Protein AF-A0A6V7ISU9-F1 (afdb_monomer)

Foldseek 3Di:
DPPPPDPPVNVCLLVVLLVLVVLLVVLVVVVVCCVVPVPDDDPDDDDNVVSVVSNVVSVCSNVVCCPPPVDCSSVVSVVVVVVVVVVCCCCPVVVPDPPPD

Structure (mmCIF, N/CA/C/O backbone):
data_AF-A0A6V7ISU9-F1
#
_entry.id   AF-A0A6V7ISU9-F1
#
loop_
_atom_site.group_PDB
_atom_site.id
_atom_site.type_symbol
_atom_site.label_atom_id
_atom_site.label_alt_id
_atom_site.label_comp_id
_atom_site.label_asym_id
_atom_site.label_entity_id
_atom_site.label_seq_id
_atom_site.pdbx_PDB_ins_code
_atom_site.Cartn_x
_atom_site.Cartn_y
_atom_site.Cartn_z
_atom_site.occupancy
_atom_site.B_iso_or_equiv
_atom_site.auth_seq_id
_atom_site.auth_comp_id
_atom_site.auth_asym_id
_atom_site.auth_atom_id
_atom_site.pdbx_PDB_model_num
ATOM 1 N N . THR A 1 1 ? 21.183 -21.144 -16.105 1.00 37.62 1 THR A N 1
ATOM 2 C CA . THR A 1 1 ? 21.664 -19.761 -15.875 1.00 37.62 1 THR A CA 1
ATOM 3 C C . THR A 1 1 ? 20.571 -18.692 -15.950 1.00 37.62 1 THR A C 1
ATOM 5 O O . THR A 1 1 ? 20.886 -17.537 -15.725 1.00 37.62 1 THR A O 1
ATOM 8 N N . MET A 1 2 ? 19.289 -19.043 -16.136 1.00 41.41 2 MET A N 1
ATOM 9 C CA . MET A 1 2 ? 18.153 -18.098 -16.235 1.00 41.41 2 MET A CA 1
ATOM 10 C C . MET A 1 2 ? 17.202 -18.119 -15.015 1.00 41.41 2 MET A C 1
ATOM 12 O O . MET A 1 2 ? 16.002 -17.929 -15.145 1.00 41.41 2 MET A O 1
ATOM 16 N N . VAL A 1 3 ? 17.728 -18.400 -13.818 1.00 51.06 3 VAL A N 1
ATOM 17 C CA . VAL A 1 3 ? 16.965 -18.323 -12.544 1.00 51.06 3 VAL A CA 1
ATOM 18 C C . VAL A 1 3 ? 17.739 -17.544 -11.462 1.00 51.06 3 VAL A C 1
ATOM 20 O O . VAL A 1 3 ? 17.191 -17.178 -10.434 1.00 51.06 3 VAL A O 1
ATOM 23 N N . LEU A 1 4 ? 19.011 -17.220 -11.720 1.00 50.41 4 LEU A N 1
ATOM 24 C CA . LEU A 1 4 ? 19.901 -16.465 -10.825 1.00 50.41 4 LEU A CA 1
ATOM 25 C C . LEU A 1 4 ? 20.126 -15.012 -11.289 1.00 50.41 4 LEU A C 1
ATOM 27 O O . LEU A 1 4 ? 20.929 -14.307 -10.694 1.00 50.41 4 LEU A O 1
ATOM 31 N N . SER A 1 5 ? 19.460 -14.571 -12.365 1.00 49.72 5 SER A N 1
ATOM 32 C CA . SER A 1 5 ? 19.746 -13.305 -13.062 1.00 49.72 5 SER A CA 1
ATOM 33 C C . SER A 1 5 ? 18.679 -12.222 -12.870 1.00 49.72 5 SER A C 1
ATOM 35 O O . SER A 1 5 ? 18.474 -11.404 -13.762 1.00 49.72 5 SER A O 1
ATOM 37 N N . GLY A 1 6 ? 17.966 -12.227 -11.746 1.00 56.53 6 GLY A N 1
ATOM 38 C CA . GLY A 1 6 ? 17.319 -11.012 -11.260 1.00 56.53 6 GLY A CA 1
ATOM 39 C C . GLY A 1 6 ? 18.293 -10.368 -10.288 1.00 56.53 6 GLY A C 1
ATOM 40 O O . GLY A 1 6 ? 18.595 -10.982 -9.266 1.00 56.53 6 GLY A O 1
ATOM 41 N N . ASN A 1 7 ? 18.837 -9.193 -10.606 1.00 69.88 7 ASN A N 1
ATOM 42 C CA . A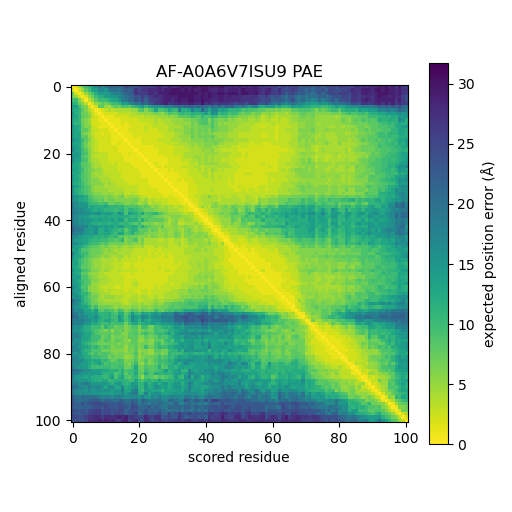SN A 1 7 ? 19.649 -8.454 -9.640 1.00 69.88 7 ASN A CA 1
ATOM 43 C C . ASN A 1 7 ? 18.863 -8.332 -8.327 1.00 69.88 7 ASN A C 1
ATOM 45 O O . ASN A 1 7 ? 17.657 -8.078 -8.352 1.00 69.88 7 ASN A O 1
ATOM 49 N N . ILE A 1 8 ? 19.544 -8.518 -7.192 1.00 78.31 8 ILE A N 1
ATOM 50 C CA . ILE A 1 8 ? 18.939 -8.393 -5.855 1.00 78.31 8 ILE A CA 1
ATOM 51 C C . ILE A 1 8 ? 18.181 -7.064 -5.741 1.00 78.31 8 ILE A C 1
ATOM 53 O O . ILE A 1 8 ? 17.087 -7.028 -5.186 1.00 78.31 8 ILE A O 1
ATOM 57 N N . ASP A 1 9 ? 18.716 -6.016 -6.364 1.00 77.19 9 ASP A N 1
ATOM 58 C CA . ASP A 1 9 ? 18.106 -4.692 -6.450 1.00 77.19 9 ASP A CA 1
ATOM 59 C C . ASP A 1 9 ? 16.692 -4.730 -7.056 1.00 77.19 9 ASP A C 1
ATOM 61 O O . ASP A 1 9 ? 15.749 -4.232 -6.450 1.00 77.19 9 ASP A O 1
ATOM 65 N N . SER A 1 10 ? 16.498 -5.409 -8.192 1.00 77.50 10 SER A N 1
ATOM 66 C CA . SER A 1 10 ? 15.180 -5.527 -8.835 1.00 77.50 10 SER A CA 1
ATOM 67 C C . SER A 1 10 ? 14.185 -6.310 -7.974 1.00 77.50 10 SER A C 1
ATOM 69 O O . SER A 1 10 ? 13.003 -5.973 -7.908 1.00 77.50 10 SER A O 1
ATOM 71 N N . LEU A 1 11 ? 14.661 -7.335 -7.261 1.00 80.94 11 LEU A N 1
ATOM 72 C CA . LEU A 1 11 ? 13.815 -8.128 -6.371 1.00 80.94 11 LEU A CA 1
ATOM 73 C C . LEU A 1 11 ? 13.376 -7.325 -5.136 1.00 80.94 11 LEU A C 1
ATOM 75 O O . LEU A 1 11 ? 12.221 -7.417 -4.713 1.00 80.94 11 LEU A O 1
ATOM 79 N N . ILE A 1 12 ? 14.285 -6.520 -4.579 1.00 83.38 12 ILE A N 1
ATOM 80 C CA . ILE A 1 12 ? 13.992 -5.593 -3.482 1.00 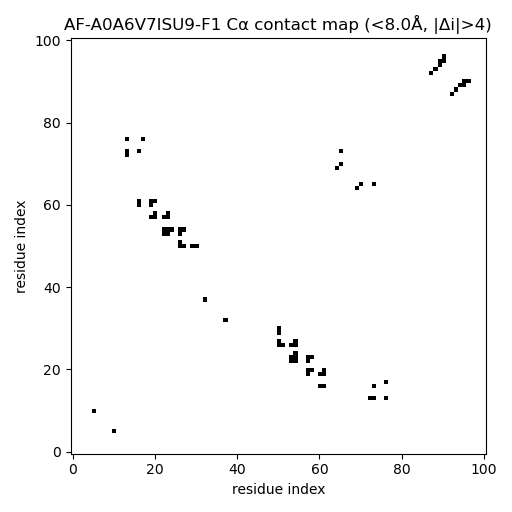83.38 12 ILE A CA 1
ATOM 81 C C . ILE A 1 12 ? 12.984 -4.542 -3.939 1.00 83.38 12 ILE A C 1
ATOM 83 O O . ILE A 1 12 ? 12.030 -4.271 -3.206 1.00 83.38 12 ILE A O 1
ATOM 87 N N . ASP A 1 13 ? 13.147 -3.990 -5.139 1.00 81.75 13 ASP A N 1
ATOM 88 C CA . ASP A 1 13 ? 12.233 -2.991 -5.688 1.00 81.75 13 ASP A CA 1
ATOM 89 C C . ASP A 1 13 ? 10.820 -3.569 -5.873 1.00 81.75 13 ASP A C 1
ATOM 91 O O . ASP A 1 13 ? 9.833 -2.949 -5.469 1.00 81.75 13 ASP A O 1
ATOM 95 N N . PHE A 1 14 ? 10.706 -4.794 -6.398 1.00 79.62 14 PHE A N 1
ATOM 96 C CA . PHE A 1 14 ? 9.428 -5.494 -6.558 1.00 79.62 14 PHE A CA 1
ATOM 97 C C . PHE A 1 14 ? 8.745 -5.806 -5.217 1.00 79.62 14 PHE A C 1
ATOM 99 O O . PHE A 1 14 ? 7.543 -5.563 -5.036 1.00 79.62 14 PHE A O 1
ATOM 106 N N . PHE A 1 15 ? 9.506 -6.339 -4.256 1.00 83.69 15 PHE A N 1
ATOM 107 C CA . PHE A 1 15 ? 8.995 -6.642 -2.921 1.00 83.69 15 PHE A CA 1
ATOM 108 C C . PHE A 1 15 ? 8.543 -5.369 -2.205 1.00 83.69 15 PHE A C 1
ATOM 110 O O . PHE A 1 15 ? 7.447 -5.330 -1.645 1.00 83.69 15 PHE A O 1
ATOM 117 N N . SER A 1 16 ? 9.357 -4.314 -2.269 1.00 86.06 16 SER A N 1
ATOM 118 C CA . SER A 1 16 ? 9.058 -3.024 -1.653 1.00 86.06 16 SER A CA 1
ATOM 119 C C . SER A 1 16 ? 7.796 -2.418 -2.255 1.00 86.06 16 SER A C 1
ATOM 121 O O . SER A 1 16 ? 6.890 -2.063 -1.506 1.00 86.06 16 SER A O 1
ATOM 123 N N . PHE A 1 17 ? 7.679 -2.371 -3.585 1.00 85.31 17 PHE A N 1
ATOM 124 C CA . PHE A 1 17 ? 6.474 -1.901 -4.275 1.00 85.31 17 PHE A CA 1
ATOM 125 C C . PHE A 1 17 ? 5.214 -2.623 -3.779 1.00 85.31 17 PHE A C 1
ATOM 127 O O . PHE A 1 17 ? 4.235 -1.991 -3.377 1.00 85.31 17 PHE A O 1
ATOM 134 N N . THR A 1 18 ? 5.268 -3.955 -3.724 1.00 85.44 18 THR A N 1
ATOM 135 C CA . THR A 1 18 ? 4.153 -4.784 -3.253 1.00 85.44 18 THR A CA 1
ATOM 136 C C . THR A 1 18 ? 3.830 -4.516 -1.779 1.00 85.44 18 THR A C 1
ATOM 138 O O . THR A 1 18 ? 2.665 -4.341 -1.419 1.00 85.44 18 THR A O 1
ATOM 141 N N . ALA A 1 19 ? 4.841 -4.422 -0.912 1.00 89.44 19 ALA A N 1
ATOM 142 C CA . ALA A 1 19 ? 4.664 -4.121 0.507 1.00 89.44 19 ALA A CA 1
ATOM 143 C C . ALA A 1 19 ? 4.020 -2.741 0.727 1.00 89.44 19 ALA A C 1
ATOM 145 O O . ALA A 1 19 ? 3.104 -2.607 1.541 1.00 89.44 19 ALA A O 1
ATOM 146 N N . TRP A 1 20 ? 4.429 -1.730 -0.044 1.00 90.75 20 TRP A N 1
ATOM 147 C CA . TRP A 1 20 ? 3.873 -0.380 0.035 1.00 90.75 20 TRP A CA 1
ATOM 148 C C . TRP A 1 20 ? 2.401 -0.305 -0.382 1.00 90.75 20 TRP A C 1
ATOM 150 O O . TRP A 1 20 ? 1.672 0.501 0.201 1.00 90.75 20 TRP A O 1
ATOM 160 N N . ILE A 1 21 ? 1.927 -1.172 -1.289 1.00 87.69 21 ILE A N 1
ATOM 161 C CA . ILE A 1 21 ? 0.491 -1.320 -1.597 1.00 87.69 21 ILE A CA 1
ATOM 162 C C . ILE A 1 21 ? -0.277 -1.786 -0.356 1.00 87.69 21 ILE A C 1
ATOM 164 O O . ILE A 1 21 ? -1.299 -1.194 0.005 1.00 87.69 21 ILE A O 1
ATOM 168 N N . PHE A 1 22 ? 0.221 -2.812 0.338 1.00 89.56 22 PHE A N 1
ATOM 169 C CA . PHE A 1 22 ? -0.426 -3.322 1.549 1.00 89.56 22 PHE A CA 1
ATOM 170 C C . PHE A 1 22 ? -0.357 -2.329 2.712 1.00 89.56 22 PHE A C 1
ATOM 172 O O . PHE A 1 22 ? -1.341 -2.167 3.437 1.00 89.56 22 PHE A O 1
ATOM 179 N N . TYR A 1 23 ? 0.752 -1.602 2.870 1.00 91.12 23 TYR A N 1
ATOM 180 C CA . TYR A 1 23 ? 0.861 -0.537 3.868 1.00 91.12 23 TYR A CA 1
ATOM 181 C C . TYR A 1 23 ? -0.138 0.589 3.598 1.00 91.12 23 TYR A C 1
ATOM 183 O O . TYR A 1 23 ? -0.889 0.950 4.507 1.00 91.12 23 TYR A O 1
ATOM 191 N N . GLY 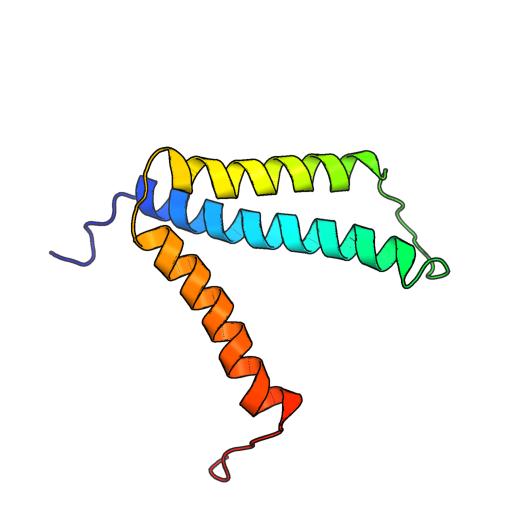A 1 24 ? -0.244 1.067 2.355 1.00 92.50 24 GLY A N 1
ATOM 192 C CA . GLY A 1 24 ? -1.261 2.044 1.954 1.00 92.50 24 GLY A CA 1
ATOM 193 C C . GLY A 1 24 ? -2.680 1.545 2.221 1.00 92.50 24 GLY A C 1
ATOM 194 O O . GLY A 1 24 ? -3.478 2.243 2.849 1.00 92.50 24 GLY A O 1
ATOM 195 N N . GLY A 1 25 ? -2.970 0.298 1.838 1.00 91.44 25 GLY A N 1
ATOM 196 C CA . GLY A 1 25 ? -4.256 -0.353 2.081 1.00 91.44 25 GLY A CA 1
ATOM 197 C C . GLY A 1 25 ? -4.606 -0.461 3.567 1.00 91.44 25 GLY A C 1
ATOM 198 O O . GLY A 1 25 ? -5.736 -0.169 3.952 1.00 91.44 25 GLY A O 1
ATOM 199 N N . SER A 1 26 ? -3.642 -0.803 4.427 1.00 91.31 26 SER A N 1
ATOM 200 C CA . SER A 1 26 ? -3.855 -0.871 5.879 1.00 91.31 26 SER A CA 1
ATOM 201 C C . SER A 1 26 ? -4.150 0.500 6.500 1.00 91.31 26 SER A 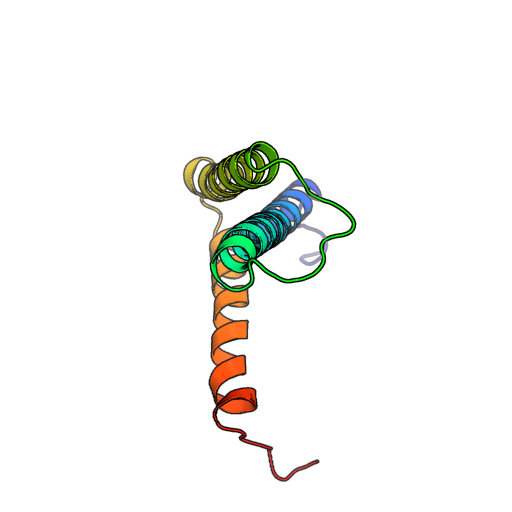C 1
ATOM 203 O O . SER A 1 26 ? -5.044 0.618 7.342 1.00 91.31 26 SER A O 1
ATOM 205 N N . MET A 1 27 ? -3.471 1.560 6.044 1.00 92.88 27 MET A N 1
ATOM 206 C CA . MET A 1 27 ? -3.725 2.929 6.505 1.00 92.88 27 MET A CA 1
ATOM 207 C C . MET A 1 27 ? -5.083 3.435 6.021 1.00 92.88 27 MET A C 1
ATOM 209 O O . MET A 1 27 ? -5.828 4.041 6.795 1.00 92.88 27 MET A O 1
ATOM 213 N N . LEU A 1 28 ? -5.450 3.115 4.778 1.00 92.12 28 LEU A N 1
ATOM 214 C CA . LEU A 1 28 ? -6.778 3.381 4.235 1.00 92.12 28 LEU A CA 1
ATOM 215 C C . LEU A 1 28 ? -7.849 2.650 5.049 1.00 92.12 28 LEU A C 1
ATOM 217 O O . LEU A 1 28 ? -8.827 3.268 5.464 1.00 92.12 28 LEU A O 1
ATOM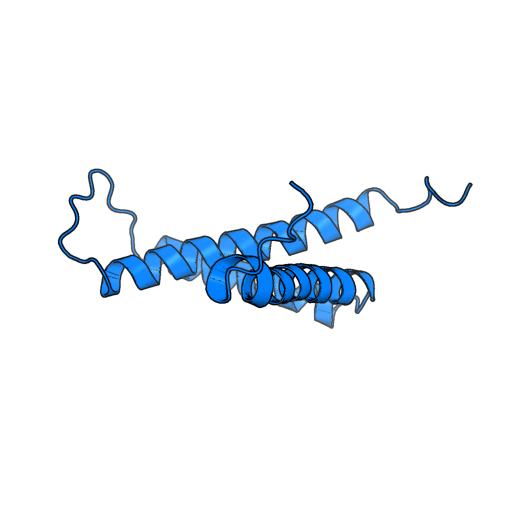 221 N N . ALA A 1 29 ? -7.645 1.367 5.358 1.00 90.56 29 ALA A N 1
ATOM 222 C CA . ALA A 1 29 ? -8.554 0.589 6.192 1.00 90.56 29 ALA A CA 1
ATOM 223 C C . ALA A 1 29 ? -8.706 1.205 7.589 1.00 90.56 29 ALA A C 1
ATOM 225 O O . ALA A 1 29 ? -9.822 1.291 8.099 1.00 90.56 29 ALA A O 1
ATOM 226 N N . LEU A 1 30 ? -7.625 1.704 8.195 1.00 89.88 30 LEU A N 1
ATOM 227 C CA . LEU A 1 30 ? -7.679 2.410 9.475 1.00 89.88 30 LEU A CA 1
ATOM 228 C C . LEU A 1 30 ? -8.522 3.691 9.375 1.00 89.88 30 LEU A C 1
ATOM 230 O O . LEU A 1 30 ? -9.361 3.935 10.245 1.00 89.88 30 LEU A O 1
ATOM 234 N N . LEU A 1 31 ? -8.350 4.488 8.317 1.00 89.44 31 LEU A N 1
ATOM 235 C CA . LEU A 1 31 ? -9.158 5.688 8.063 1.00 89.44 31 LEU A CA 1
ATOM 236 C C . LEU A 1 31 ? -10.639 5.348 7.830 1.00 89.44 31 LEU A C 1
ATOM 238 O O . LEU A 1 31 ? -11.514 5.998 8.403 1.00 89.44 31 LEU A O 1
ATOM 242 N N . VAL A 1 32 ? -10.930 4.293 7.067 1.00 90.31 32 VAL A N 1
ATOM 243 C CA . VAL A 1 32 ? -12.298 3.808 6.834 1.00 90.31 32 VAL A CA 1
ATOM 244 C C . VAL A 1 32 ? -12.920 3.307 8.136 1.00 90.31 32 VAL A C 1
ATOM 246 O O . VAL A 1 32 ? -14.014 3.736 8.496 1.00 90.31 32 VAL A O 1
ATOM 249 N N . MET A 1 33 ? -12.210 2.490 8.918 1.00 88.25 33 MET A N 1
ATOM 250 C CA . MET A 1 33 ? -12.691 1.979 10.206 1.00 88.25 33 MET A CA 1
ATOM 251 C C . MET A 1 33 ? -12.961 3.090 11.221 1.00 88.25 33 MET A C 1
ATOM 253 O O . MET A 1 33 ? -13.860 2.948 12.053 1.00 88.25 33 MET A O 1
ATOM 257 N N . ARG A 1 34 ? -12.256 4.229 11.141 1.00 86.38 34 ARG A N 1
ATOM 258 C CA . ARG A 1 34 ? -12.595 5.402 11.960 1.00 86.38 34 ARG A CA 1
ATOM 259 C C . ARG A 1 34 ? -14.002 5.913 11.680 1.00 86.38 34 ARG A C 1
ATOM 261 O O . ARG A 1 34 ? -14.664 6.296 12.641 1.00 86.38 34 ARG A O 1
ATOM 268 N N . LYS A 1 35 ? -14.435 5.895 10.416 1.00 85.12 35 LYS A N 1
ATOM 269 C CA . LYS A 1 35 ? -15.759 6.353 9.979 1.00 85.12 35 LYS A CA 1
ATOM 270 C C . LYS A 1 35 ? -16.834 5.280 10.169 1.00 85.12 35 LYS A C 1
ATOM 272 O O . LYS A 1 35 ? -17.920 5.598 10.634 1.00 85.12 35 LYS A O 1
ATOM 277 N N . THR A 1 36 ? -16.531 4.020 9.862 1.00 87.69 36 THR A N 1
ATOM 278 C CA . THR A 1 36 ? -17.517 2.927 9.903 1.00 87.69 36 THR A CA 1
ATOM 279 C C . THR A 1 36 ? -17.756 2.384 11.314 1.00 87.69 36 THR A C 1
ATOM 281 O O . THR A 1 36 ? -18.866 1.960 11.620 1.00 87.69 36 THR A O 1
ATOM 284 N N . ARG A 1 37 ? -16.744 2.383 12.198 1.00 85.69 37 ARG A N 1
ATOM 285 C CA . ARG A 1 37 ? -16.857 1.875 13.582 1.00 85.69 37 ARG A CA 1
ATOM 286 C C . ARG A 1 37 ? -16.303 2.862 14.621 1.00 85.69 37 ARG A C 1
ATOM 288 O O . ARG A 1 37 ? -15.287 2.579 15.268 1.00 85.69 37 ARG A O 1
ATOM 295 N N . PRO A 1 38 ? -16.951 4.024 14.818 1.00 80.56 38 PRO A N 1
ATOM 296 C CA . PRO A 1 38 ? -16.472 5.061 15.734 1.00 80.56 38 PRO A CA 1
ATOM 297 C C . PRO A 1 38 ? -16.458 4.620 17.208 1.00 80.56 38 PRO A C 1
ATOM 299 O O . PRO A 1 38 ? -15.494 4.917 17.906 1.00 80.56 38 PRO A O 1
ATOM 302 N N . ASN A 1 39 ? -17.456 3.845 17.648 1.00 80.56 39 ASN A N 1
ATOM 303 C CA . ASN A 1 39 ? -17.693 3.521 19.066 1.00 80.56 39 ASN A CA 1
ATOM 304 C C . ASN A 1 39 ? -16.954 2.272 19.580 1.00 80.56 39 ASN A C 1
ATOM 306 O O . ASN A 1 39 ? -17.202 1.822 20.695 1.00 80.56 39 ASN A O 1
ATOM 310 N N . HIS A 1 40 ? -16.078 1.669 18.775 1.00 84.31 40 HIS A N 1
ATOM 311 C CA . HIS A 1 40 ? -15.306 0.512 19.225 1.00 84.31 40 HIS A CA 1
ATOM 312 C C . HIS A 1 40 ? -14.270 0.949 20.280 1.00 84.31 40 HIS A C 1
ATOM 314 O O . HIS A 1 40 ? -13.629 1.983 20.063 1.00 84.31 40 HIS A O 1
ATOM 320 N N . PRO A 1 41 ? -14.073 0.209 21.391 1.00 82.44 41 PRO A N 1
ATOM 321 C CA . PR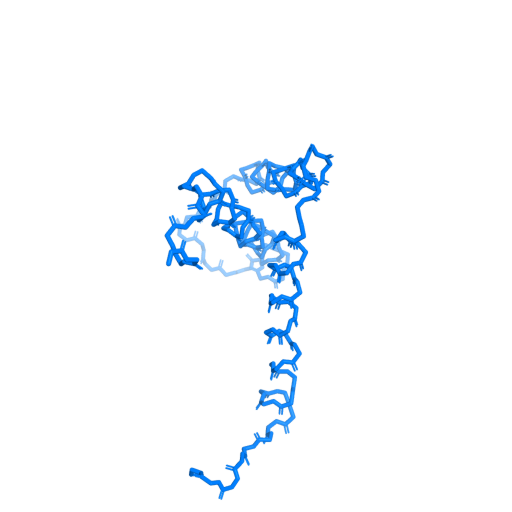O A 1 41 ? -13.056 0.544 22.384 1.00 82.44 41 PRO A CA 1
ATOM 322 C C . PRO A 1 41 ? -11.669 0.517 21.732 1.00 82.44 41 PRO A C 1
ATOM 324 O O . PRO A 1 41 ? -11.281 -0.465 21.103 1.00 82.44 41 PRO A O 1
ATOM 327 N N . ARG A 1 42 ? -10.925 1.622 21.843 1.00 82.94 42 ARG A N 1
ATOM 328 C CA . ARG A 1 42 ? -9.585 1.786 21.255 1.00 82.94 42 ARG A CA 1
ATOM 329 C C . ARG A 1 42 ? -8.581 2.040 22.381 1.00 82.94 42 ARG A C 1
ATOM 331 O O . ARG A 1 42 ? -8.438 3.194 22.778 1.00 82.94 42 ARG A O 1
ATOM 338 N N . PRO A 1 43 ? -7.889 0.998 22.882 1.00 84.38 43 PRO A N 1
ATOM 339 C CA . PRO A 1 43 ? -6.851 1.143 23.907 1.00 84.38 43 PRO A CA 1
ATOM 340 C C . PRO A 1 43 ? -5.692 2.041 23.453 1.00 84.38 43 PRO A C 1
ATOM 342 O O . PRO A 1 43 ? -5.095 2.743 24.260 1.00 84.38 43 PRO A O 1
ATOM 345 N N . TYR A 1 44 ? -5.412 2.060 22.144 1.00 79.81 44 TYR A N 1
ATOM 346 C CA . TYR A 1 44 ? -4.426 2.938 21.522 1.00 79.81 44 TYR A CA 1
ATOM 347 C C . TYR A 1 44 ? -5.071 3.792 20.426 1.00 79.81 44 TYR A C 1
ATOM 349 O O . TYR A 1 44 ? -5.714 3.281 19.504 1.00 79.81 44 TYR A O 1
ATOM 357 N N . LYS A 1 45 ? -4.886 5.114 20.505 1.00 78.38 45 LYS A N 1
ATOM 358 C CA . LYS A 1 45 ? -5.425 6.083 19.545 1.00 78.38 45 LYS A CA 1
ATOM 359 C C . LYS A 1 45 ? -4.280 6.736 18.779 1.00 78.38 45 LYS A C 1
ATOM 361 O O . LYS A 1 45 ? -3.722 7.735 19.211 1.00 78.38 45 LYS A O 1
ATOM 366 N N . CYS A 1 46 ? -3.973 6.194 17.604 1.00 81.38 46 CYS A N 1
ATOM 367 C CA . CYS A 1 46 ? -3.000 6.807 16.702 1.00 81.38 46 CYS A CA 1
ATOM 368 C C . CYS A 1 46 ? -3.468 8.223 16.267 1.00 81.38 46 CYS A C 1
ATOM 370 O O . CYS A 1 46 ? -4.656 8.401 15.963 1.00 81.38 46 CYS A O 1
ATOM 372 N N . PRO A 1 47 ? -2.604 9.247 16.229 1.00 88.50 47 PRO A N 1
ATOM 373 C CA . PRO A 1 47 ? -2.921 10.534 15.611 1.00 88.50 47 PRO A CA 1
ATOM 374 C C . PRO A 1 47 ? -3.292 10.378 14.130 1.00 88.50 47 PRO A C 1
ATOM 376 O O . PRO A 1 47 ? -2.664 9.618 13.402 1.00 88.50 47 PRO A O 1
ATOM 379 N N . LEU A 1 48 ? -4.309 11.107 13.662 1.00 86.38 48 LEU A N 1
ATOM 380 C CA . LEU A 1 48 ? -4.847 10.973 12.294 1.00 86.38 48 LEU A CA 1
ATOM 381 C C . LEU A 1 48 ? -3.864 11.441 11.204 1.00 86.38 48 LEU A C 1
ATOM 383 O O . LEU A 1 48 ? -3.978 11.030 10.055 1.00 86.38 48 LEU A O 1
ATOM 387 N N . ILE A 1 49 ? -2.876 12.245 11.593 1.00 90.62 49 ILE A N 1
ATOM 388 C CA . ILE A 1 49 ? -1.810 12.747 10.723 1.00 90.62 49 ILE A CA 1
ATOM 389 C C . ILE A 1 49 ? -0.935 11.594 10.209 1.00 90.62 49 ILE A C 1
ATOM 391 O O . ILE A 1 49 ? -0.576 11.579 9.037 1.00 90.62 49 ILE A O 1
ATOM 395 N N . ILE A 1 50 ? -0.643 10.594 11.051 1.00 90.62 50 ILE A N 1
ATOM 396 C CA . ILE A 1 50 ? 0.274 9.501 10.696 1.00 90.62 50 ILE A CA 1
ATOM 397 C C . ILE A 1 50 ? -0.296 8.636 9.556 1.00 90.62 50 ILE A C 1
ATOM 399 O O . ILE A 1 50 ? 0.389 8.497 8.544 1.00 90.62 50 ILE A O 1
ATOM 403 N N . PRO A 1 51 ? -1.541 8.110 9.629 1.00 89.56 51 PRO A N 1
ATOM 404 C CA . PRO A 1 51 ? -2.120 7.347 8.524 1.00 89.56 51 PRO A CA 1
ATOM 405 C C . PRO A 1 51 ? -2.210 8.137 7.218 1.00 89.56 51 PRO A C 1
ATOM 407 O O . PRO A 1 51 ? -2.003 7.560 6.159 1.00 89.56 51 PRO A O 1
ATOM 410 N N . ILE A 1 52 ? -2.501 9.443 7.279 1.00 91.81 52 ILE A N 1
ATOM 411 C CA . ILE A 1 52 ? -2.599 10.294 6.083 1.00 91.81 52 ILE A CA 1
ATOM 412 C C . ILE A 1 52 ? -1.223 10.469 5.433 1.00 91.81 52 ILE A C 1
ATOM 414 O O . ILE A 1 52 ? -1.097 10.297 4.223 1.00 91.81 52 ILE A O 1
ATOM 418 N N . LEU A 1 53 ? -0.190 10.765 6.228 1.00 94.31 53 LEU A N 1
ATOM 419 C CA . LEU A 1 53 ? 1.180 10.900 5.729 1.00 94.31 53 LEU A CA 1
ATOM 420 C C . LEU A 1 53 ? 1.687 9.597 5.111 1.00 94.31 53 LEU A C 1
ATOM 422 O O . LEU A 1 53 ? 2.183 9.607 3.989 1.00 94.31 53 LEU A O 1
ATOM 426 N N . VAL A 1 54 ? 1.519 8.469 5.807 1.00 92.81 54 VAL A N 1
ATOM 427 C CA . VAL A 1 54 ? 1.956 7.157 5.306 1.00 92.81 54 VAL A CA 1
ATOM 428 C C . VAL A 1 54 ? 1.192 6.769 4.041 1.00 92.81 54 VAL A C 1
ATOM 430 O O . VAL A 1 54 ? 1.787 6.217 3.122 1.00 92.81 54 VAL A O 1
ATOM 433 N N . LEU A 1 55 ? -0.101 7.092 3.953 1.00 93.38 55 LEU A N 1
ATOM 434 C CA . LEU A 1 55 ? -0.890 6.865 2.745 1.00 93.38 55 LEU A CA 1
ATOM 435 C C . LEU A 1 55 ? -0.387 7.714 1.568 1.00 93.38 55 LEU A C 1
ATOM 437 O O . LEU A 1 55 ? -0.252 7.191 0.468 1.00 93.38 55 LEU A O 1
ATOM 441 N N . GLY A 1 56 ? -0.036 8.983 1.798 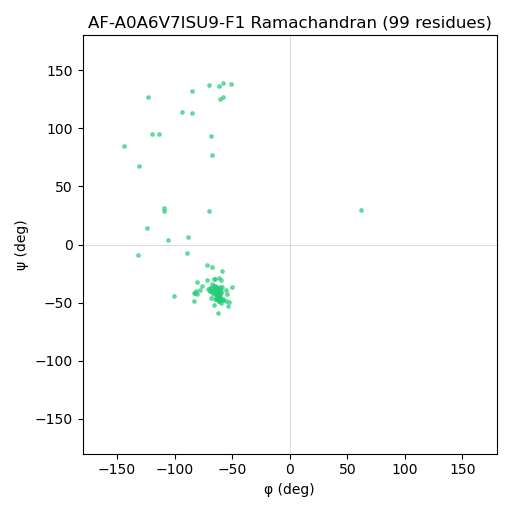1.00 94.00 56 GLY A N 1
ATOM 442 C CA . GLY A 1 56 ? 0.585 9.833 0.777 1.00 94.00 56 GLY A CA 1
ATOM 443 C C . GLY A 1 56 ? 1.937 9.295 0.297 1.00 94.00 56 GLY A C 1
ATOM 444 O O . GLY A 1 56 ? 2.169 9.200 -0.906 1.00 94.00 56 GLY A O 1
ATOM 445 N N . ILE A 1 57 ? 2.798 8.873 1.228 1.00 93.56 57 ILE A N 1
ATOM 446 C CA . ILE A 1 57 ? 4.102 8.264 0.919 1.00 93.56 57 ILE A CA 1
ATOM 447 C C . ILE A 1 57 ? 3.922 6.954 0.145 1.00 93.56 57 ILE A C 1
ATOM 449 O O . ILE A 1 57 ? 4.609 6.731 -0.844 1.00 93.56 57 ILE A O 1
ATOM 453 N N . SER A 1 58 ? 2.977 6.108 0.555 1.00 92.50 58 SER A N 1
ATOM 454 C CA . SER A 1 58 ? 2.649 4.860 -0.139 1.00 92.50 58 SER A CA 1
ATOM 455 C C . SER A 1 58 ? 2.232 5.120 -1.587 1.00 92.50 58 SER A C 1
ATOM 457 O O . SER A 1 58 ? 2.785 4.502 -2.491 1.00 92.50 58 SER A O 1
ATOM 459 N N . VAL A 1 59 ? 1.332 6.080 -1.831 1.00 90.56 59 VAL A N 1
ATOM 460 C CA . VAL A 1 59 ? 0.918 6.448 -3.196 1.00 90.56 59 VAL A CA 1
ATOM 461 C C . VAL A 1 59 ? 2.112 6.936 -4.014 1.00 90.56 59 VAL A C 1
ATOM 463 O O . VAL A 1 59 ? 2.287 6.497 -5.147 1.00 90.56 59 VAL A O 1
ATOM 466 N N . TYR A 1 60 ? 2.964 7.788 -3.440 1.00 89.56 60 TYR A N 1
ATOM 467 C CA . TYR A 1 60 ? 4.173 8.253 -4.116 1.00 89.56 60 TYR A CA 1
ATOM 468 C C . TYR A 1 60 ? 5.115 7.098 -4.480 1.00 89.56 60 TYR A C 1
ATOM 470 O O . TYR A 1 60 ? 5.543 7.008 -5.623 1.00 89.56 60 TYR A O 1
ATO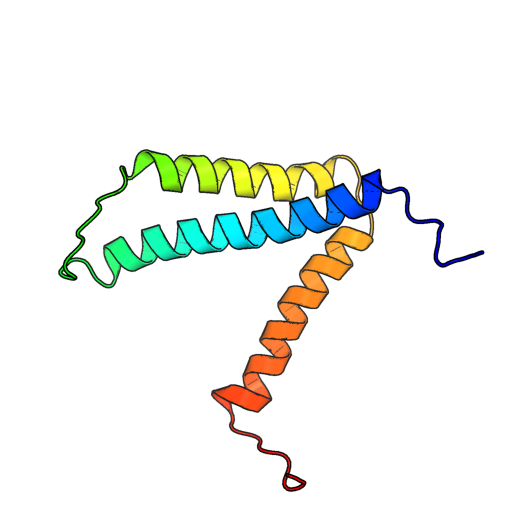M 478 N N . LEU A 1 61 ? 5.393 6.182 -3.550 1.00 87.56 61 LEU A N 1
ATOM 479 C CA . LEU A 1 61 ? 6.307 5.056 -3.772 1.00 87.56 61 LEU A CA 1
ATOM 480 C C . LEU A 1 61 ? 5.745 3.978 -4.704 1.00 87.56 61 LEU A C 1
ATOM 482 O O . LEU A 1 61 ? 6.510 3.181 -5.234 1.00 87.56 61 LEU A O 1
ATOM 486 N N . ILE A 1 62 ? 4.433 3.959 -4.928 1.00 84.69 62 ILE A N 1
ATOM 487 C CA . ILE A 1 62 ? 3.800 3.140 -5.967 1.00 84.69 62 ILE A CA 1
ATOM 488 C C . ILE A 1 62 ? 3.922 3.836 -7.329 1.00 84.69 62 ILE A C 1
ATOM 490 O O . ILE A 1 62 ? 4.220 3.192 -8.328 1.00 84.69 62 ILE A O 1
ATOM 494 N N . VAL A 1 63 ? 3.708 5.152 -7.391 1.00 84.62 63 VAL A N 1
ATOM 495 C CA . VAL A 1 63 ? 3.695 5.908 -8.654 1.00 84.62 63 VAL A CA 1
ATOM 496 C C . VAL A 1 63 ? 5.106 6.184 -9.187 1.00 84.62 63 VAL A C 1
ATOM 498 O O . VAL A 1 63 ? 5.324 6.081 -10.391 1.00 84.62 63 VAL A O 1
ATOM 501 N N . ALA A 1 64 ? 6.069 6.491 -8.318 1.00 85.69 64 ALA A N 1
ATOM 502 C CA . ALA A 1 64 ? 7.454 6.790 -8.685 1.00 85.69 64 ALA A CA 1
ATOM 503 C C . ALA A 1 64 ? 8.113 5.697 -9.556 1.00 85.69 64 ALA A C 1
ATOM 505 O O . ALA A 1 64 ? 8.553 6.024 -10.658 1.00 85.69 64 ALA A O 1
ATOM 506 N N . PRO A 1 65 ? 8.120 4.402 -9.172 1.00 78.12 65 PRO A N 1
ATOM 507 C CA . PRO A 1 65 ? 8.718 3.359 -10.007 1.00 78.12 65 PRO A CA 1
ATOM 508 C C . PRO A 1 65 ? 7.990 3.165 -11.344 1.00 78.12 65 PRO A C 1
ATOM 510 O O . PRO A 1 65 ? 8.633 2.843 -12.337 1.00 78.12 65 PRO A O 1
ATOM 513 N N . ILE A 1 66 ? 6.676 3.419 -11.410 1.00 77.56 66 ILE A N 1
ATOM 514 C CA . ILE A 1 66 ? 5.902 3.333 -12.661 1.00 77.56 66 ILE A CA 1
ATOM 515 C C . ILE A 1 66 ? 6.353 4.403 -13.668 1.00 77.56 66 ILE A C 1
ATOM 517 O O . ILE A 1 66 ? 6.367 4.136 -14.870 1.00 77.56 66 ILE A O 1
ATOM 521 N N . ILE A 1 67 ? 6.716 5.598 -13.190 1.00 78.75 67 ILE A N 1
ATOM 522 C CA . ILE A 1 67 ? 7.148 6.722 -14.033 1.00 78.75 67 ILE A CA 1
ATOM 523 C C . ILE A 1 67 ? 8.634 6.607 -14.390 1.00 78.75 67 ILE A C 1
ATOM 525 O O . ILE A 1 67 ? 8.987 6.738 -15.561 1.00 78.75 67 ILE A O 1
ATOM 529 N N . ASP A 1 68 ? 9.498 6.356 -13.404 1.00 74.94 68 ASP A N 1
ATOM 530 C CA . ASP A 1 68 ? 10.952 6.427 -13.587 1.00 74.94 68 ASP A CA 1
ATOM 531 C C . ASP A 1 68 ? 11.517 5.219 -14.343 1.00 74.94 68 ASP A C 1
ATOM 533 O O . ASP A 1 68 ? 12.461 5.348 -15.126 1.00 74.94 68 ASP A O 1
ATOM 537 N N . LYS A 1 69 ? 10.957 4.026 -14.117 1.00 67.25 69 LYS A N 1
ATOM 538 C CA . LYS A 1 69 ? 11.389 2.782 -14.761 1.00 67.25 69 LYS A CA 1
ATOM 539 C C . LYS A 1 69 ? 10.165 1.913 -15.032 1.00 67.25 69 LYS A C 1
ATOM 541 O O . LYS A 1 69 ? 9.881 1.026 -14.227 1.00 67.25 69 LYS A O 1
ATOM 546 N N . PRO A 1 70 ? 9.454 2.113 -16.158 1.00 63.84 70 PRO A N 1
ATOM 547 C CA . PRO A 1 70 ? 8.302 1.294 -16.522 1.00 63.84 70 PRO A CA 1
ATOM 548 C C . PRO A 1 70 ? 8.748 -0.143 -16.841 1.00 63.84 70 PRO A C 1
ATOM 550 O O . PRO A 1 70 ? 8.873 -0.552 -17.994 1.00 63.84 70 PRO A O 1
ATOM 553 N N . GLN A 1 71 ? 9.029 -0.922 -15.799 1.00 65.31 71 GLN A N 1
ATOM 554 C CA . GLN A 1 71 ? 9.308 -2.341 -15.877 1.00 65.31 71 GLN A CA 1
ATOM 555 C C . GLN A 1 71 ? 7.977 -3.081 -15.865 1.00 65.31 71 GLN A C 1
ATOM 557 O O . GLN A 1 71 ? 7.106 -2.847 -15.024 1.00 65.31 71 GLN A O 1
ATOM 562 N N . ILE A 1 72 ? 7.837 -4.019 -16.798 1.00 67.00 72 ILE A N 1
ATOM 563 C CA . ILE A 1 72 ? 6.641 -4.858 -16.943 1.00 67.00 72 ILE A CA 1
ATOM 564 C C . ILE A 1 72 ? 6.376 -5.661 -15.648 1.00 67.00 72 ILE A C 1
ATOM 566 O O . ILE A 1 72 ? 5.237 -6.018 -15.354 1.00 67.00 72 ILE A O 1
ATOM 570 N N . GLU A 1 73 ? 7.405 -5.875 -14.824 1.00 69.62 73 GLU A N 1
ATOM 571 C CA . GLU A 1 73 ? 7.336 -6.538 -13.517 1.00 69.62 73 GLU A CA 1
ATOM 572 C C . GLU A 1 73 ? 6.313 -5.904 -12.560 1.00 69.62 73 GLU A C 1
ATOM 574 O O . GLU A 1 73 ? 5.529 -6.628 -11.947 1.00 69.62 73 GLU A O 1
ATOM 579 N N . TYR A 1 74 ? 6.230 -4.571 -12.479 1.00 70.25 74 TYR A N 1
ATOM 580 C CA . TYR A 1 74 ? 5.248 -3.900 -11.611 1.00 70.25 74 TYR A CA 1
ATOM 581 C C . TYR A 1 74 ? 3.809 -4.111 -12.091 1.00 70.25 74 TYR A C 1
ATOM 583 O O . TYR A 1 74 ? 2.882 -4.247 -11.289 1.00 70.25 74 TYR A O 1
ATOM 591 N N . LEU A 1 75 ? 3.625 -4.189 -13.410 1.00 71.19 75 LEU A N 1
ATOM 592 C CA . LEU A 1 75 ? 2.332 -4.444 -14.035 1.00 71.19 75 LEU A CA 1
ATOM 593 C C . LEU A 1 75 ? 1.892 -5.895 -13.794 1.00 71.19 75 LEU A C 1
ATOM 595 O O . LEU A 1 75 ? 0.729 -6.130 -13.467 1.00 71.19 75 LEU A O 1
ATOM 599 N N . TYR A 1 76 ? 2.827 -6.853 -13.838 1.00 70.81 76 TYR A N 1
ATOM 600 C CA . TYR A 1 76 ? 2.581 -8.229 -13.400 1.00 70.81 76 TYR A CA 1
ATOM 601 C C . TYR A 1 76 ? 2.236 -8.309 -11.910 1.00 70.81 76 TYR A C 1
ATOM 603 O O . TYR A 1 76 ? 1.309 -9.033 -11.558 1.00 70.81 76 TYR A O 1
ATOM 611 N N . ALA A 1 77 ? 2.910 -7.547 -11.041 1.00 71.88 77 ALA A N 1
ATOM 612 C CA . ALA A 1 77 ? 2.596 -7.498 -9.610 1.00 71.88 77 ALA A CA 1
ATOM 613 C C . ALA A 1 77 ? 1.151 -7.034 -9.366 1.00 71.88 77 ALA A C 1
ATOM 615 O O . ALA A 1 77 ? 0.379 -7.691 -8.665 1.00 71.88 77 ALA A O 1
ATOM 616 N N . ALA A 1 78 ? 0.762 -5.920 -9.991 1.00 74.94 78 ALA A N 1
ATOM 617 C CA . ALA A 1 78 ? -0.582 -5.366 -9.875 1.00 74.94 78 ALA A CA 1
ATOM 618 C C . ALA A 1 78 ? -1.642 -6.322 -10.447 1.00 74.94 78 ALA A C 1
ATOM 620 O O . ALA A 1 78 ? -2.670 -6.563 -9.810 1.00 74.94 78 ALA A O 1
ATOM 621 N N . ALA A 1 79 ? -1.373 -6.917 -11.613 1.00 78.00 79 ALA A N 1
ATOM 622 C CA . ALA A 1 79 ? -2.245 -7.913 -12.224 1.00 78.00 79 ALA A CA 1
ATOM 623 C C . ALA A 1 79 ? -2.380 -9.172 -11.353 1.00 78.00 79 ALA A C 1
ATOM 625 O O . ALA A 1 79 ? -3.472 -9.722 -11.252 1.00 78.00 79 ALA A O 1
ATOM 626 N N . PHE A 1 80 ? -1.314 -9.599 -10.674 1.00 79.50 80 PHE A N 1
ATOM 627 C CA . PHE A 1 80 ? -1.339 -10.738 -9.758 1.00 79.50 80 PHE A CA 1
ATOM 628 C C . PHE A 1 80 ? -2.201 -10.461 -8.519 1.00 79.50 80 PHE A C 1
ATOM 630 O O . PHE A 1 80 ? -3.030 -11.289 -8.137 1.00 79.50 80 PHE A O 1
ATOM 637 N N . ILE A 1 81 ? -2.089 -9.263 -7.934 1.00 80.69 81 ILE A N 1
ATOM 638 C CA . ILE A 1 81 ? -2.959 -8.829 -6.829 1.00 80.69 81 ILE A CA 1
ATOM 639 C C . ILE A 1 81 ? -4.427 -8.781 -7.289 1.00 80.69 81 ILE A C 1
ATOM 641 O O . ILE A 1 81 ? -5.315 -9.278 -6.593 1.00 80.69 81 ILE A O 1
ATOM 645 N N . ALA A 1 82 ? -4.692 -8.238 -8.481 1.00 80.12 82 ALA A N 1
ATOM 646 C CA . ALA A 1 82 ? -6.033 -8.197 -9.062 1.00 80.12 82 ALA A CA 1
ATOM 647 C C . ALA A 1 82 ? -6.582 -9.601 -9.376 1.00 80.12 82 ALA A C 1
ATOM 649 O O . ALA A 1 82 ? -7.760 -9.870 -9.140 1.00 80.12 82 ALA A O 1
ATOM 650 N N . ALA A 1 83 ? -5.734 -10.525 -9.834 1.00 81.25 83 ALA A N 1
ATOM 651 C CA . ALA A 1 83 ? -6.104 -11.920 -10.044 1.00 81.25 83 ALA A CA 1
ATOM 652 C C . ALA A 1 83 ? -6.519 -12.589 -8.727 1.00 81.25 83 ALA A C 1
ATOM 654 O O . ALA A 1 83 ? -7.519 -13.303 -8.700 1.00 81.25 83 ALA A O 1
ATOM 655 N N . GLY A 1 84 ? -5.845 -12.290 -7.610 1.00 76.38 84 GLY A N 1
ATOM 656 C CA . GLY A 1 84 ? -6.278 -12.728 -6.278 1.00 76.38 84 GLY A CA 1
ATOM 657 C C . GLY A 1 84 ? -7.718 -12.306 -5.948 1.00 76.38 84 GLY A C 1
ATOM 658 O O . GLY A 1 84 ? -8.499 -13.102 -5.424 1.00 76.38 84 GLY A O 1
ATOM 659 N N . MET A 1 85 ? -8.116 -11.090 -6.335 1.00 76.50 85 MET A N 1
ATOM 660 C CA . MET A 1 85 ? -9.502 -10.625 -6.208 1.00 76.50 85 MET A CA 1
ATOM 661 C C . MET A 1 85 ? -10.453 -11.349 -7.172 1.00 76.50 85 MET A C 1
ATOM 663 O O . MET A 1 85 ? -11.581 -11.671 -6.795 1.00 76.50 85 MET A O 1
ATOM 667 N N . PHE A 1 86 ? -10.002 -11.652 -8.391 1.00 77.38 86 PHE A N 1
ATOM 668 C CA . PHE A 1 86 ? -10.777 -12.430 -9.356 1.00 77.38 86 PHE A CA 1
ATOM 669 C C . PHE A 1 86 ? -11.071 -13.846 -8.848 1.00 77.38 86 PHE A C 1
ATOM 671 O O . PHE A 1 86 ? -12.199 -14.298 -8.992 1.00 77.38 86 PHE A O 1
ATOM 678 N N . PHE A 1 87 ? -10.114 -14.513 -8.190 1.00 75.75 87 PHE A N 1
ATOM 679 C CA . PHE A 1 87 ? -10.319 -15.821 -7.555 1.00 75.75 87 PHE A CA 1
ATOM 680 C C . PHE A 1 87 ? -11.181 -15.743 -6.283 1.00 75.75 87 PHE A C 1
ATOM 682 O O . PHE A 1 87 ? -11.944 -16.663 -5.999 1.00 75.75 87 PHE A O 1
ATOM 689 N N . TYR A 1 88 ? -11.146 -14.637 -5.538 1.00 72.62 88 TYR A N 1
ATOM 690 C CA . TYR A 1 88 ? -12.013 -14.460 -4.368 1.00 72.62 88 TYR A CA 1
ATOM 691 C C . TYR A 1 88 ? -13.512 -14.508 -4.725 1.00 72.62 88 TYR A C 1
ATOM 693 O O . TYR A 1 88 ? -14.319 -15.066 -3.979 1.00 72.62 88 TYR A O 1
ATOM 701 N N . LEU A 1 89 ? -13.906 -13.964 -5.879 1.00 73.56 89 LEU A N 1
ATOM 702 C CA . LEU A 1 89 ? -15.310 -13.898 -6.295 1.00 73.56 89 LEU A CA 1
ATOM 703 C C . LEU A 1 89 ? -15.974 -15.286 -6.474 1.00 73.56 89 LEU A C 1
ATOM 705 O O . LEU A 1 89 ? -16.952 -15.540 -5.767 1.00 73.56 89 LEU A O 1
ATOM 709 N N . PRO A 1 90 ? -15.501 -16.200 -7.348 1.00 73.81 90 PRO A N 1
ATOM 710 C CA . PRO A 1 90 ? -16.130 -17.504 -7.563 1.00 73.81 90 PRO A CA 1
ATOM 711 C C . PRO A 1 90 ? -16.038 -18.415 -6.333 1.00 73.81 90 PRO A C 1
ATOM 713 O O . PRO A 1 90 ? -17.023 -19.064 -5.983 1.00 73.81 90 PRO A O 1
ATOM 716 N N . PHE A 1 91 ? -14.892 -18.432 -5.645 1.00 65.31 91 PHE A N 1
ATOM 717 C CA . PHE A 1 91 ? -14.652 -19.374 -4.551 1.00 65.31 91 PHE A CA 1
ATOM 718 C C . PHE A 1 91 ? -15.265 -18.925 -3.216 1.00 65.31 91 PHE A C 1
ATOM 720 O O . PHE A 1 91 ? -15.832 -19.752 -2.509 1.00 65.31 91 PHE A O 1
ATOM 727 N N . VAL A 1 92 ? -15.206 -17.631 -2.869 1.00 69.31 92 VAL A N 1
ATOM 728 C CA . VAL A 1 92 ? -15.663 -17.143 -1.551 1.00 69.31 92 VAL A CA 1
ATOM 729 C C . VAL A 1 92 ? -17.050 -16.512 -1.612 1.00 69.31 92 VAL A C 1
ATOM 731 O O . VAL A 1 92 ? -17.882 -16.794 -0.754 1.00 69.31 92 VAL A O 1
ATOM 734 N N . LYS A 1 93 ? -17.338 -15.675 -2.617 1.00 65.38 93 LYS A N 1
ATOM 735 C CA . LYS A 1 93 ? -18.645 -15.000 -2.717 1.00 65.38 93 LYS A CA 1
ATOM 736 C C . LYS A 1 93 ? -19.721 -15.889 -3.342 1.00 65.38 93 LYS A C 1
ATOM 738 O O . LYS A 1 93 ? -20.852 -15.877 -2.868 1.00 65.38 93 LYS A O 1
ATOM 743 N N . TYR A 1 94 ? -19.387 -16.632 -4.398 1.00 68.38 94 TYR A N 1
ATOM 744 C CA . TYR A 1 94 ? -20.327 -17.547 -5.060 1.00 68.38 94 TYR A CA 1
ATOM 745 C C . TYR A 1 94 ? -20.319 -18.964 -4.471 1.00 68.38 94 TYR A C 1
ATOM 747 O O . TYR A 1 94 ? -21.181 -19.761 -4.829 1.00 68.38 94 TYR A O 1
ATOM 755 N N . GLY A 1 95 ? -19.393 -19.268 -3.552 1.00 62.12 95 GLY A N 1
ATOM 756 C CA . GLY A 1 95 ? -19.374 -20.536 -2.822 1.00 62.12 95 GLY A CA 1
ATOM 757 C C . GLY A 1 95 ? -19.201 -21.761 -3.719 1.00 62.12 95 GLY A C 1
ATOM 758 O O . GLY A 1 95 ? -19.713 -22.829 -3.387 1.00 62.12 95 GLY A O 1
ATOM 759 N N . TYR A 1 96 ? -18.513 -21.628 -4.860 1.00 58.84 96 TYR A N 1
ATOM 760 C CA . TYR A 1 96 ? -18.158 -22.783 -5.680 1.00 58.84 96 TYR A CA 1
ATOM 761 C C . TYR A 1 96 ? -17.132 -23.630 -4.930 1.00 58.84 96 TYR A C 1
ATOM 763 O O . TYR A 1 96 ? -15.929 -23.391 -5.002 1.00 58.84 96 TYR A O 1
ATOM 771 N N . VAL A 1 97 ? -17.626 -24.628 -4.203 1.00 63.38 97 VAL A N 1
ATOM 772 C CA . VAL A 1 97 ? -16.818 -25.715 -3.662 1.00 63.38 97 VAL A CA 1
ATOM 773 C C . VAL A 1 97 ? -16.690 -26.755 -4.777 1.00 63.38 97 VAL A C 1
ATOM 775 O O . VAL A 1 97 ? -17.705 -27.336 -5.179 1.00 63.38 97 VAL A O 1
ATOM 778 N N . PRO A 1 98 ? -15.493 -26.984 -5.347 1.00 60.09 98 PRO A N 1
ATOM 779 C CA . PRO A 1 98 ? -15.292 -28.105 -6.250 1.00 60.09 98 PRO A CA 1
ATOM 780 C C . PRO A 1 98 ? -15.651 -29.379 -5.488 1.00 60.09 98 PRO A C 1
ATOM 782 O O . PRO A 1 98 ? -15.136 -29.608 -4.398 1.00 60.09 98 PRO A O 1
ATOM 785 N N . LYS A 1 99 ? -16.531 -30.210 -6.051 1.00 56.03 99 LYS A N 1
ATOM 786 C CA . LYS A 1 99 ? -17.049 -31.449 -5.436 1.00 56.03 99 LYS A CA 1
ATOM 787 C C . LYS A 1 99 ? -15.990 -32.572 -5.333 1.00 56.03 99 LYS A C 1
ATOM 789 O O . LYS A 1 99 ? -16.333 -33.745 -5.433 1.00 56.03 99 LYS A O 1
ATOM 794 N N . PHE A 1 100 ? -14.709 -32.212 -5.221 1.00 64.31 100 PHE A N 1
ATOM 795 C CA . PHE A 1 100 ? -13.544 -33.104 -5.240 1.00 64.31 100 PHE A CA 1
ATOM 796 C C . PHE A 1 100 ? -12.646 -32.974 -3.990 1.00 64.31 100 PHE A C 1
ATOM 798 O O . PHE A 1 100 ? -11.527 -33.484 -3.988 1.00 64.31 100 PHE A O 1
ATOM 805 N N . MET A 1 101 ? -13.135 -32.320 -2.931 1.00 47.88 101 MET A N 1
ATOM 806 C CA . MET A 1 101 ? -12.651 -32.471 -1.551 1.00 47.88 101 MET A CA 1
ATOM 807 C C . MET A 1 101 ? -13.834 -32.727 -0.626 1.00 47.88 101 MET A C 1
ATOM 809 O O . MET A 1 101 ? -14.889 -32.090 -0.851 1.00 47.88 101 MET A O 1
#

Secondary structure (DSSP, 8-state):
--SS-S-HHHHHHHHHHHHHHHHHHHHHHHHHHHHH-TTS--SS---THHHHHHHHHHHHHHHHHHHH---HHHHHHHHHHHHHHHHHIIIIIS----TT-

Solvent-accessible surface area (backbone atoms only — not comparable to full-atom values): 5994 Å² total; per-residue (Å²): 128,89,82,79,73,69,56,67,67,59,54,50,51,54,51,49,41,56,50,34,52,53,53,25,50,52,30,48,49,51,59,47,43,54,71,77,49,65,88,59,90,65,96,70,80,79,64,74,64,56,43,52,51,52,31,53,52,22,53,47,59,54,50,49,49,57,70,80,52,75,50,69,65,62,57,50,52,54,50,49,57,51,46,54,55,59,54,42,44,52,46,65,74,65,56,58,70,70,94,83,118

pLDDT: mean 78.43, std 12.51, range [37.62, 94.31]

Nearest PDB structures (foldseek):
  6li9-assembly1_B  TM=9.142E-01  e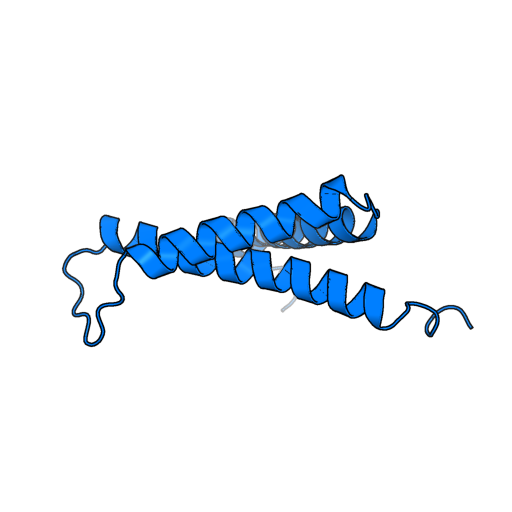=9.861E-05  Homo sapiens
  7nf6-assembly1_B  TM=8.859E-01  e=1.959E-04  Ovis aries
  8ida-assembly1_B  TM=7.546E-01  e=1.432E-02  Homo sapiens
  8a6l-assembly1_B  TM=8.697E-01  e=1.677E-01  Homo sapiens

Sequence (101 aa):
TMVLSGNIDSLIDFFSFTAWIFYGGSMLALLVMRKTRPNHPRPYKCPLIIPILVLGISVYLIVAPIIDKPQIEYLYAAAFIAAGMFFYLPFVKYGYVPKFM

Organism: NCBI:txid1563983

Mean predicted aligned error: 9.66 Å

Radius of gyration: 18.28 Å; Cα contacts (8 Å, |Δi|>4): 40; chains: 1; bounding box: 42×46×41 Å

InterPro domains:
  IPR050598 Cellular Amino Acid Transporter [PTHR11785] (2-94)